Protein AF-A0A0F9RV72-F1 (afdb_monomer)

Solvent-accessible surface area (backbone atoms only — not comparable to full-atom values): 7638 Å² total; per-residue (Å²): 128,53,71,48,58,66,78,47,77,85,50,64,46,39,24,60,53,71,69,96,49,76,83,58,46,60,60,54,49,54,52,46,52,50,52,47,50,52,57,47,42,71,74,41,74,72,47,42,78,35,85,96,38,59,42,63,86,88,46,66,69,23,39,32,54,32,32,47,85,37,38,37,32,30,39,20,72,43,96,34,33,30,30,39,20,43,34,66,40,94,83,31,93,55,55,70,62,34,48,52,51,45,66,71,47,42,71,57,52,52,55,57,51,47,73,78,44,52,52,34,44,79,78,50,66,48,98,61,44,40,60,44,69,43,79,116

Mean predicted aligned error: 4.95 Å

Sequence (136 aa):
MGRSVETIGDNIVYFDFSYDDIDFATENWQDLQNNIICAITARYKSFVNTPNQWARWPYRENCILLENDHIQISISEYCGCGAVSVFVRGDTEYPELAEHWLNQVWTTLSKLIGKYVIVINRIGTFSNGCAIFNRK

Radius of gyration: 14.72 Å; Cα contacts (8 Å, |Δi|>4): 235; chains: 1; bounding box: 37×37×37 Å

Nearest PDB structures (foldseek):
  6sb2-assembly1_D  TM=3.022E-01  e=8.305E-02  Homo sapiens
  4arz-assembly1_B  TM=3.260E-01  e=1.612E-01  Saccharomyces cerevisiae
  2fu3-assembly1_A  TM=5.155E-01  e=2.291E+00  Rattus norvegicus
  7qla-assembly1_A  TM=2.587E-01  e=1.595E+00  Thermochaetoides thermophila
  6n90-assembly1_A  TM=3.404E-01  e=4.448E+00  Agrobacterium tumefaciens

pLDDT: mean 88.83, std 9.85, range [45.88, 96.88]

Secondary structure (DSSP, 8-state):
--------SSEEEEEE---S-SHHHHHHHHHHHHHHHHHHHHH-TT-EEEEEEEPPTT-TT-EEEEE-SSEEEEEEEETTEEEEEEEE-TT-S-HHHHHHHHHHHHHHHHHHHTTSSEEEEEEEE-TTSPEEEEE-

Foldseek 3Di:
DDADWFEDDDLKWKFFQDDPDPVCSVVLVVVLLVQLLCLCCVPPVQKDADPPDADDPPRRQWDFGIDHLFKTWTWHDDNRMIMIYIATDPPHPCNPVSVVVCVVCSVVSSVSSVVSGQTWDFPDADPVNDTDIHGD

Structure (mmCIF, N/CA/C/O backbone):
data_AF-A0A0F9RV72-F1
#
_entry.id   AF-A0A0F9RV72-F1
#
loop_
_atom_site.group_PDB
_atom_site.id
_atom_site.type_symbol
_atom_site.label_atom_id
_atom_site.label_alt_id
_atom_site.label_comp_id
_atom_site.label_asym_id
_atom_site.label_entity_id
_atom_site.label_seq_id
_atom_site.pdbx_PDB_ins_code
_atom_site.Cartn_x
_atom_site.Cartn_y
_atom_site.Cartn_z
_atom_site.occupancy
_atom_site.B_iso_or_equiv
_atom_site.auth_seq_id
_atom_site.auth_comp_id
_atom_site.auth_asym_id
_atom_site.auth_atom_id
_atom_site.pdbx_PDB_model_num
ATOM 1 N N . MET A 1 1 ? 18.989 -17.121 -1.371 1.00 45.88 1 MET A N 1
ATOM 2 C CA . MET A 1 1 ? 17.551 -17.270 -1.685 1.00 45.88 1 MET A CA 1
ATOM 3 C C . MET A 1 1 ? 17.105 -15.967 -2.315 1.00 45.88 1 MET A C 1
ATOM 5 O O . MET A 1 1 ? 17.393 -14.930 -1.732 1.00 45.88 1 MET A O 1
ATOM 9 N N . GLY A 1 2 ? 16.536 -16.001 -3.520 1.00 50.97 2 GLY A N 1
ATOM 10 C CA . GLY A 1 2 ? 16.036 -14.791 -4.174 1.00 50.97 2 GLY A CA 1
ATOM 11 C C . GLY A 1 2 ? 14.722 -14.394 -3.518 1.00 50.97 2 GLY A C 1
ATOM 12 O O . GLY A 1 2 ? 13.776 -15.171 -3.536 1.00 50.97 2 GLY A O 1
ATOM 13 N N . ARG A 1 3 ? 14.674 -13.233 -2.876 1.00 60.91 3 ARG A N 1
ATOM 14 C CA . ARG A 1 3 ? 13.448 -12.720 -2.259 1.00 60.91 3 ARG A CA 1
ATOM 15 C C . ARG A 1 3 ? 12.846 -11.654 -3.162 1.00 60.91 3 ARG A C 1
ATOM 17 O O . ARG A 1 3 ? 13.582 -10.902 -3.791 1.00 60.91 3 ARG A O 1
ATOM 24 N N . SER A 1 4 ? 11.524 -11.640 -3.269 1.00 77.69 4 SER A N 1
ATOM 25 C CA . SER A 1 4 ? 10.801 -10.530 -3.888 1.00 77.69 4 SER A CA 1
ATOM 26 C C . SER A 1 4 ? 10.663 -9.365 -2.899 1.00 77.69 4 SER A C 1
ATOM 28 O O . SER A 1 4 ? 11.040 -9.504 -1.735 1.00 77.69 4 SER A O 1
ATOM 30 N N . VAL A 1 5 ? 10.128 -8.234 -3.366 1.00 87.38 5 VAL A N 1
ATOM 31 C CA . VAL A 1 5 ? 9.829 -7.063 -2.534 1.00 87.38 5 VAL A CA 1
ATOM 32 C C . VAL A 1 5 ? 8.946 -7.458 -1.343 1.00 87.38 5 VAL A C 1
ATOM 34 O O . VAL A 1 5 ? 7.997 -8.235 -1.489 1.00 87.38 5 VAL A O 1
ATOM 37 N N . GLU A 1 6 ? 9.289 -6.969 -0.152 1.00 90.06 6 GLU A N 1
ATOM 38 C CA . GLU A 1 6 ? 8.611 -7.334 1.093 1.00 90.06 6 GLU A CA 1
ATOM 39 C C . GLU A 1 6 ? 7.256 -6.627 1.214 1.00 90.06 6 GLU A C 1
ATOM 41 O O . GLU A 1 6 ? 7.175 -5.409 1.076 1.00 90.06 6 GLU A O 1
ATOM 46 N N . THR A 1 7 ? 6.193 -7.365 1.529 1.00 91.81 7 THR A N 1
ATOM 47 C CA . THR A 1 7 ? 4.825 -6.828 1.614 1.00 91.81 7 THR A CA 1
ATOM 48 C C . THR A 1 7 ? 4.111 -7.269 2.882 1.00 91.81 7 THR A C 1
ATOM 50 O O . THR A 1 7 ? 4.417 -8.331 3.425 1.00 91.81 7 THR A O 1
ATOM 53 N N . ILE A 1 8 ? 3.123 -6.485 3.316 1.00 92.12 8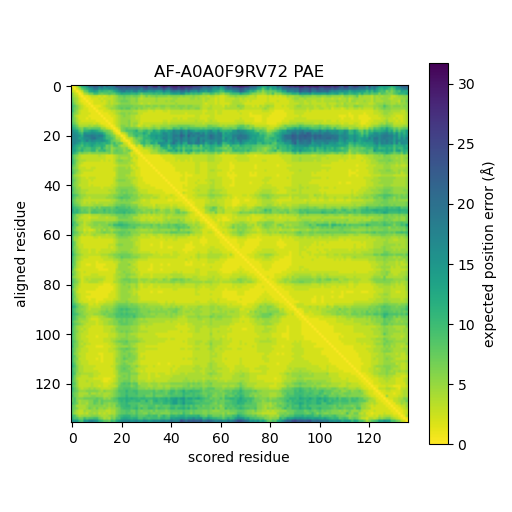 ILE A N 1
ATOM 54 C CA . ILE A 1 8 ? 2.334 -6.751 4.526 1.00 92.12 8 ILE A CA 1
ATOM 55 C C . ILE A 1 8 ? 0.842 -6.774 4.177 1.00 92.12 8 ILE A C 1
ATOM 57 O O . ILE A 1 8 ? 0.321 -5.824 3.601 1.00 92.12 8 ILE A O 1
ATOM 61 N N . GLY A 1 9 ? 0.146 -7.844 4.565 1.00 89.94 9 GLY A N 1
ATOM 62 C CA . GLY A 1 9 ? -1.282 -8.017 4.278 1.00 89.94 9 GLY A CA 1
ATOM 63 C C . GLY A 1 9 ? -1.584 -8.266 2.795 1.00 89.94 9 GLY A C 1
ATOM 64 O O . GLY A 1 9 ? -0.683 -8.545 2.006 1.00 89.94 9 GLY A O 1
ATOM 65 N N . ASP A 1 10 ? -2.863 -8.166 2.427 1.00 91.06 10 ASP A N 1
ATOM 66 C CA . ASP A 1 10 ? -3.354 -8.502 1.079 1.00 91.06 10 ASP A CA 1
ATOM 67 C C . ASP A 1 10 ? -3.578 -7.269 0.186 1.00 91.06 10 ASP A C 1
ATOM 69 O O . ASP A 1 10 ? -3.616 -7.360 -1.045 1.00 91.06 10 ASP A O 1
ATOM 73 N N . ASN A 1 11 ? -3.722 -6.086 0.788 1.00 95.75 11 ASN A N 1
ATOM 74 C CA . ASN A 1 11 ? -3.990 -4.839 0.080 1.00 95.75 11 ASN A CA 1
ATOM 75 C C . ASN A 1 11 ? -2.675 -4.176 -0.349 1.00 95.75 11 ASN A C 1
ATOM 77 O O . ASN A 1 11 ? -2.139 -3.294 0.326 1.00 95.75 11 ASN A O 1
ATOM 81 N N . ILE A 1 12 ? -2.164 -4.613 -1.500 1.00 95.75 12 ILE A N 1
ATOM 82 C CA . ILE A 1 12 ? -0.853 -4.208 -2.013 1.00 95.75 12 ILE A CA 1
ATOM 83 C C . ILE A 1 12 ? -0.974 -3.537 -3.38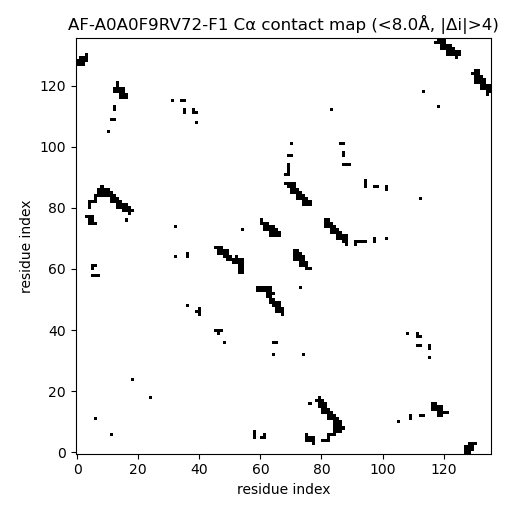4 1.00 95.75 12 ILE A C 1
ATOM 85 O O . ILE A 1 12 ? -1.677 -4.019 -4.275 1.00 95.75 12 ILE A O 1
ATOM 89 N N . VAL A 1 13 ? -0.237 -2.441 -3.575 1.00 96.06 13 VAL A N 1
ATOM 90 C CA . VAL A 1 13 ? 0.063 -1.872 -4.895 1.00 96.06 13 VAL A CA 1
ATOM 91 C C . VAL A 1 13 ? 1.526 -2.145 -5.212 1.00 96.06 13 VAL A C 1
ATOM 93 O O . VAL A 1 13 ? 2.413 -1.539 -4.616 1.00 96.06 13 VAL A O 1
ATOM 96 N N . TYR A 1 14 ? 1.774 -3.046 -6.160 1.00 94.69 14 TYR A N 1
ATOM 97 C CA . TYR A 1 14 ? 3.108 -3.245 -6.720 1.00 94.69 14 TYR A CA 1
ATOM 98 C C . TYR A 1 14 ? 3.376 -2.206 -7.800 1.00 94.69 14 TYR A C 1
ATOM 100 O O . TYR A 1 14 ? 2.484 -1.879 -8.591 1.00 94.69 14 TYR A O 1
ATOM 108 N N . PHE A 1 15 ? 4.608 -1.721 -7.865 1.00 93.56 15 PHE A N 1
ATOM 109 C CA . PHE A 1 15 ? 5.005 -0.766 -8.883 1.00 93.56 15 PHE A CA 1
ATOM 110 C C . PHE A 1 15 ? 6.428 -0.966 -9.374 1.00 93.56 15 PHE A C 1
ATOM 112 O O . PHE A 1 15 ? 7.284 -1.522 -8.688 1.00 93.56 15 PHE A O 1
ATOM 119 N N . ASP A 1 16 ? 6.647 -0.501 -10.594 1.00 90.25 16 ASP A N 1
ATOM 120 C CA . ASP A 1 16 ? 7.963 -0.426 -11.191 1.00 90.25 16 ASP A CA 1
ATOM 121 C C . ASP A 1 16 ? 8.679 0.840 -10.732 1.00 90.25 16 ASP A C 1
ATOM 123 O O . ASP A 1 16 ? 8.124 1.942 -10.771 1.00 90.25 16 ASP A O 1
ATOM 127 N N . PHE A 1 17 ? 9.909 0.645 -10.294 1.00 87.44 17 PHE A N 1
ATOM 128 C CA . PHE A 1 17 ? 10.809 1.668 -9.807 1.00 87.44 17 PHE A CA 1
ATOM 129 C C . PHE A 1 17 ? 12.233 1.451 -10.330 1.00 87.44 17 PHE A C 1
ATOM 131 O O . PHE A 1 17 ? 13.213 1.812 -9.681 1.00 87.44 17 PHE A O 1
ATOM 138 N N . SER A 1 18 ? 12.361 0.808 -11.495 1.00 81.00 18 SER A N 1
ATOM 139 C CA . SER A 1 18 ? 13.644 0.637 -12.163 1.00 81.00 18 SER A CA 1
ATOM 140 C C . SER A 1 18 ? 14.212 1.998 -12.562 1.00 81.00 18 SER A C 1
ATOM 142 O O . SER A 1 18 ? 13.564 2.746 -13.298 1.00 81.00 18 SER A O 1
ATOM 144 N N . TYR A 1 19 ? 15.423 2.294 -12.104 1.00 68.62 19 TYR A N 1
ATOM 145 C CA . TYR A 1 19 ? 16.131 3.525 -12.425 1.00 68.62 19 TYR A CA 1
ATOM 146 C C . TYR A 1 19 ? 17.191 3.298 -13.493 1.00 68.62 19 TYR A C 1
ATOM 148 O O . TYR A 1 19 ? 17.988 2.367 -13.379 1.00 68.62 19 TYR A O 1
ATOM 156 N N . ASP A 1 20 ? 17.236 4.193 -14.479 1.00 63.19 20 ASP A N 1
ATOM 157 C CA . ASP A 1 20 ? 18.331 4.247 -15.453 1.00 63.19 20 ASP A CA 1
ATOM 158 C C . ASP A 1 20 ? 19.560 5.000 -14.899 1.00 63.19 20 ASP A C 1
ATOM 160 O O . ASP A 1 20 ? 20.676 4.778 -15.365 1.00 63.19 20 ASP A O 1
ATOM 164 N N . ASP A 1 21 ? 19.372 5.852 -13.881 1.00 65.38 21 ASP A N 1
ATOM 165 C CA . ASP A 1 21 ? 20.422 6.660 -13.250 1.00 65.38 21 ASP A CA 1
ATOM 166 C C . ASP A 1 21 ? 20.324 6.600 -11.713 1.00 65.38 21 ASP A C 1
ATOM 168 O O . ASP A 1 21 ? 19.281 6.894 -11.121 1.00 65.38 21 ASP A O 1
ATOM 172 N N . ILE A 1 22 ? 21.420 6.184 -11.073 1.00 62.16 22 ILE A N 1
ATOM 173 C CA . ILE A 1 22 ? 21.512 5.917 -9.631 1.00 62.16 22 ILE A CA 1
ATOM 174 C C . ILE A 1 22 ? 21.506 7.219 -8.819 1.00 62.16 22 ILE A C 1
ATOM 176 O O . ILE A 1 22 ? 20.966 7.238 -7.712 1.00 62.16 22 ILE A O 1
ATOM 180 N N . ASP A 1 23 ? 22.045 8.314 -9.360 1.00 60.16 23 ASP A N 1
ATOM 181 C CA . ASP A 1 23 ? 22.155 9.572 -8.612 1.00 60.16 23 ASP A CA 1
ATOM 182 C C . ASP A 1 23 ? 20.780 10.243 -8.440 1.00 60.16 23 ASP A C 1
ATOM 184 O O . ASP A 1 23 ? 20.485 10.814 -7.390 1.00 60.16 23 ASP A O 1
ATOM 188 N N . PHE A 1 24 ? 19.872 10.061 -9.404 1.00 62.94 24 PHE A N 1
ATOM 189 C CA . PHE A 1 24 ? 18.481 10.525 -9.310 1.00 62.94 24 PHE A CA 1
ATOM 190 C C . PHE A 1 24 ? 17.573 9.583 -8.503 1.00 62.94 24 PHE A C 1
ATOM 192 O O . PHE A 1 24 ? 16.465 9.965 -8.119 1.00 62.94 24 PHE A O 1
ATOM 199 N N . ALA A 1 25 ? 18.014 8.355 -8.214 1.00 68.94 25 ALA A N 1
ATOM 200 C CA . ALA A 1 25 ? 17.193 7.344 -7.550 1.00 68.94 25 ALA A CA 1
ATOM 201 C C . ALA A 1 25 ? 16.819 7.713 -6.104 1.00 68.94 25 ALA A C 1
ATOM 203 O O . ALA A 1 25 ? 15.755 7.339 -5.609 1.00 68.94 25 ALA A O 1
ATOM 204 N N . THR A 1 26 ? 17.674 8.448 -5.397 1.00 68.31 26 THR A N 1
ATOM 205 C CA . THR A 1 26 ? 17.389 8.799 -3.997 1.00 68.31 26 THR A CA 1
ATOM 206 C C . THR A 1 26 ? 16.374 9.940 -3.903 1.00 68.31 26 THR A C 1
ATOM 208 O O . THR A 1 26 ? 15.423 9.855 -3.125 1.00 68.31 26 THR A O 1
ATOM 211 N N . GLU A 1 27 ? 16.529 10.981 -4.725 1.00 70.44 27 GLU A N 1
ATOM 212 C CA . GLU A 1 27 ? 15.604 12.123 -4.762 1.00 70.44 27 GLU A CA 1
ATOM 213 C C . GLU A 1 27 ? 14.215 11.692 -5.246 1.00 70.44 27 GLU A C 1
ATOM 215 O O . GLU A 1 27 ? 13.215 11.957 -4.578 1.00 70.44 27 GLU A O 1
ATOM 220 N N . ASN A 1 28 ? 14.158 10.902 -6.323 1.00 83.06 28 ASN A N 1
ATOM 221 C CA . ASN A 1 28 ? 12.905 10.360 -6.849 1.00 83.06 28 ASN A CA 1
ATOM 222 C C . ASN A 1 28 ? 12.160 9.488 -5.823 1.00 83.06 28 ASN A C 1
ATOM 224 O O . ASN A 1 28 ? 10.928 9.489 -5.786 1.00 83.06 28 ASN A O 1
ATOM 228 N N . TRP A 1 29 ? 12.884 8.759 -4.967 1.00 88.88 29 TRP A N 1
ATOM 229 C CA . TRP A 1 29 ? 12.279 7.961 -3.899 1.00 88.88 29 TRP A CA 1
ATOM 230 C C . TRP A 1 29 ? 11.639 8.823 -2.821 1.00 88.88 29 TRP A C 1
ATOM 232 O O . TRP A 1 29 ? 10.484 8.594 -2.456 1.00 88.88 29 TRP A O 1
ATOM 242 N N . GLN A 1 30 ? 12.354 9.836 -2.336 1.00 90.12 30 GLN A N 1
ATOM 243 C CA . GLN A 1 30 ? 11.819 10.729 -1.314 1.00 90.12 30 GLN A CA 1
ATOM 244 C C . GLN A 1 30 ? 10.618 11.524 -1.840 1.00 90.12 30 GLN A C 1
ATOM 246 O O . GLN A 1 30 ? 9.611 11.665 -1.138 1.00 90.12 30 GLN A O 1
ATOM 251 N N . ASP A 1 31 ? 10.687 11.989 -3.086 1.00 90.88 31 ASP A N 1
ATOM 252 C CA . ASP A 1 31 ? 9.589 12.692 -3.743 1.00 90.88 31 ASP A CA 1
ATOM 253 C C . ASP A 1 31 ? 8.375 11.788 -3.943 1.00 90.88 31 ASP A C 1
ATOM 255 O O . ASP A 1 31 ? 7.245 12.208 -3.681 1.00 90.88 31 ASP A O 1
ATOM 259 N N . LEU A 1 32 ? 8.578 10.525 -4.328 1.00 91.94 32 LEU A N 1
ATOM 260 C CA . LEU A 1 32 ? 7.495 9.551 -4.417 1.00 91.94 32 LEU A CA 1
ATOM 261 C C . LEU A 1 32 ? 6.788 9.372 -3.065 1.00 91.94 32 LEU A C 1
ATOM 263 O O . LEU A 1 32 ? 5.558 9.454 -2.998 1.00 91.94 32 LEU A O 1
ATOM 267 N N . GLN A 1 33 ? 7.548 9.168 -1.987 1.00 94.12 33 GLN A N 1
ATOM 268 C CA . GLN A 1 33 ? 6.990 9.035 -0.639 1.00 94.12 33 GLN A CA 1
ATOM 269 C C . GLN A 1 33 ? 6.180 10.273 -0.243 1.00 94.12 33 GLN A C 1
ATOM 271 O O . GLN A 1 33 ? 5.033 10.151 0.193 1.00 94.12 33 GLN A O 1
ATOM 276 N N . ASN A 1 34 ? 6.742 11.465 -0.456 1.00 94.56 34 ASN A N 1
ATOM 277 C CA . ASN A 1 34 ? 6.090 12.736 -0.149 1.00 94.56 34 ASN A CA 1
ATOM 278 C C . ASN A 1 34 ? 4.796 12.919 -0.951 1.00 94.56 34 ASN A C 1
ATOM 280 O O . ASN A 1 34 ? 3.775 13.331 -0.398 1.00 94.56 34 ASN A O 1
ATOM 284 N N . ASN A 1 35 ? 4.805 12.567 -2.237 1.00 94.31 35 ASN A N 1
ATOM 285 C CA . ASN A 1 35 ? 3.633 12.648 -3.104 1.00 94.31 35 ASN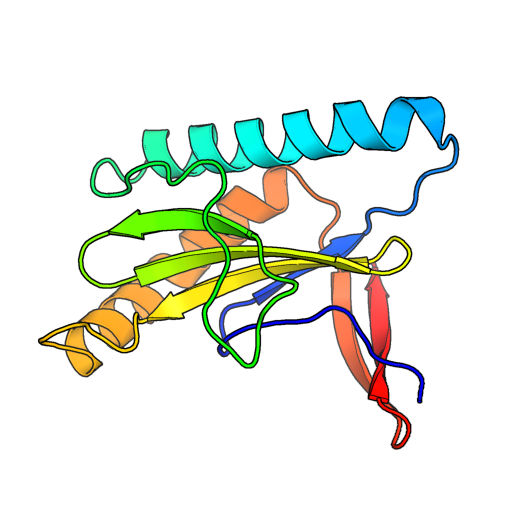 A CA 1
ATOM 286 C C . ASN A 1 35 ? 2.510 11.713 -2.637 1.00 94.31 35 ASN A C 1
ATOM 288 O O . ASN A 1 35 ? 1.355 12.139 -2.548 1.00 94.31 35 ASN A O 1
ATOM 292 N N . ILE A 1 36 ? 2.840 10.469 -2.273 1.00 94.56 36 ILE A N 1
ATOM 293 C CA . ILE A 1 36 ? 1.877 9.505 -1.720 1.00 94.56 36 ILE A CA 1
ATOM 294 C C . ILE A 1 36 ? 1.306 10.020 -0.390 1.00 94.56 36 ILE A C 1
ATOM 296 O O . ILE A 1 36 ? 0.083 10.039 -0.214 1.00 94.56 36 ILE A O 1
ATOM 300 N N . ILE A 1 37 ? 2.166 10.488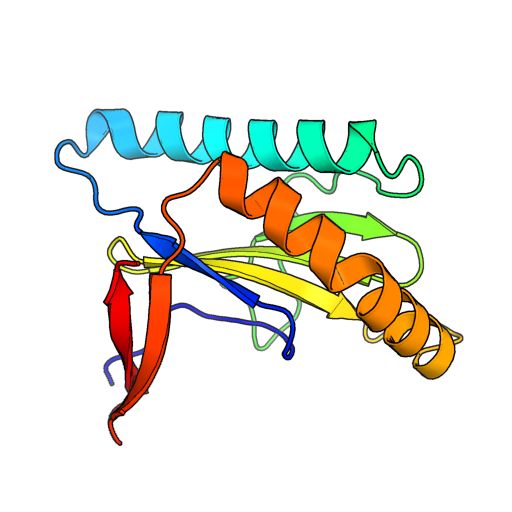 0.522 1.00 95.69 37 ILE A N 1
ATOM 301 C CA . ILE A 1 37 ? 1.771 11.054 1.821 1.00 95.69 37 ILE A CA 1
ATOM 302 C C . ILE A 1 37 ? 0.795 12.218 1.622 1.00 95.69 37 ILE A C 1
ATOM 304 O O . ILE A 1 37 ? -0.301 12.220 2.191 1.00 95.69 37 ILE A O 1
ATOM 308 N N . CYS A 1 38 ? 1.152 13.187 0.778 1.00 95.19 38 CYS A N 1
ATOM 309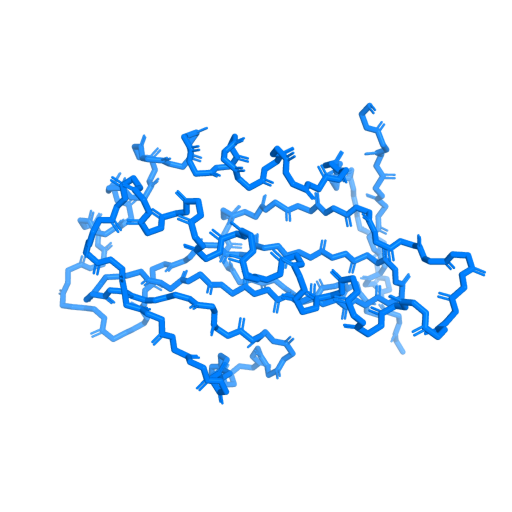 C CA . CYS A 1 38 ? 0.325 14.352 0.480 1.00 95.19 38 CYS A CA 1
ATOM 310 C C . CYS A 1 38 ? -1.026 13.957 -0.130 1.00 95.19 38 CYS A C 1
ATOM 312 O O . CYS A 1 38 ? -2.067 14.461 0.293 1.00 95.19 38 CYS A O 1
ATOM 314 N N . ALA A 1 39 ? -1.044 13.029 -1.088 1.00 95.12 39 ALA A N 1
ATOM 315 C CA . ALA A 1 39 ? -2.272 12.601 -1.753 1.00 95.12 39 ALA A CA 1
ATOM 316 C C . ALA A 1 39 ? -3.254 11.912 -0.796 1.00 95.12 39 ALA A C 1
ATOM 318 O O . ALA A 1 39 ? -4.458 12.189 -0.818 1.00 95.12 39 ALA A O 1
ATOM 319 N N . ILE A 1 40 ? -2.744 11.026 0.063 1.00 95.31 40 ILE A N 1
ATOM 320 C CA . ILE A 1 40 ? -3.572 10.284 1.015 1.00 95.31 40 ILE A CA 1
ATOM 321 C C . ILE A 1 40 ? -4.072 11.220 2.118 1.00 95.31 40 ILE A C 1
ATOM 323 O O . ILE A 1 40 ? -5.275 11.256 2.371 1.00 95.31 40 ILE A O 1
ATOM 327 N N . THR A 1 41 ? -3.205 12.042 2.713 1.00 95.69 41 THR A N 1
ATOM 328 C CA . THR A 1 41 ? -3.585 12.993 3.781 1.00 95.69 41 THR A CA 1
ATOM 329 C C . THR A 1 41 ? -4.466 14.146 3.284 1.00 95.69 41 THR A C 1
ATOM 331 O O . THR A 1 41 ? -5.231 14.739 4.053 1.00 95.69 41 THR A O 1
ATOM 334 N N . ALA A 1 42 ? -4.436 14.474 1.988 1.00 95.19 42 ALA A N 1
ATOM 335 C CA . ALA A 1 42 ? -5.398 15.393 1.386 1.00 95.19 42 ALA A CA 1
ATOM 336 C C . ALA A 1 42 ? -6.828 14.831 1.439 1.00 95.19 42 ALA A C 1
ATOM 338 O O . ALA A 1 42 ? -7.769 15.580 1.711 1.00 95.19 42 ALA A O 1
ATOM 339 N N . ARG A 1 43 ? -6.990 13.517 1.227 1.00 95.00 43 ARG A N 1
ATOM 340 C CA . ARG A 1 43 ? -8.295 12.842 1.183 1.00 95.00 43 ARG A CA 1
ATOM 341 C C . ARG A 1 43 ? -8.760 12.317 2.541 1.00 95.00 43 ARG A C 1
ATOM 343 O O . ARG A 1 43 ? -9.953 12.397 2.834 1.00 95.00 43 ARG A O 1
ATOM 350 N N . TYR A 1 44 ? -7.838 11.787 3.336 1.00 94.50 44 TYR A N 1
ATOM 351 C CA . TYR A 1 44 ? -8.078 11.113 4.607 1.00 94.50 44 TYR A CA 1
ATOM 352 C C . TYR A 1 44 ? -7.286 11.810 5.715 1.00 94.50 44 TYR A C 1
ATOM 354 O O . TYR A 1 44 ? -6.125 11.502 5.972 1.00 94.50 44 TYR A O 1
ATOM 362 N N . LYS A 1 45 ? -7.936 12.767 6.385 1.00 93.31 45 LYS A N 1
ATOM 363 C CA . LYS A 1 45 ? -7.320 13.602 7.430 1.00 93.31 45 LYS A CA 1
ATOM 364 C C . LYS A 1 45 ? -6.984 12.855 8.721 1.00 93.31 45 LYS A C 1
ATOM 366 O O . LYS A 1 45 ? -6.245 13.386 9.536 1.00 93.31 45 LYS A O 1
ATOM 371 N N . SER A 1 46 ? -7.522 11.650 8.899 1.00 93.69 46 SER A N 1
ATOM 372 C CA . SER A 1 46 ? -7.239 10.786 10.048 1.00 93.69 46 SER A CA 1
ATOM 373 C C . SER A 1 46 ? -5.827 10.205 10.038 1.00 93.69 46 SER A C 1
ATOM 375 O O . SER A 1 46 ? -5.385 9.712 11.066 1.00 93.69 46 SER A O 1
ATOM 377 N N . PHE A 1 47 ? -5.150 10.185 8.884 1.00 95.69 47 PHE A N 1
ATOM 378 C CA . PHE A 1 47 ? -3.792 9.661 8.806 1.00 95.69 47 PHE A CA 1
ATOM 379 C C . PHE A 1 47 ? -2.775 10.692 9.280 1.00 95.69 47 PHE A C 1
ATOM 381 O O . PHE A 1 47 ? -2.812 11.856 8.875 1.00 95.69 47 PHE A O 1
ATOM 388 N N . VAL A 1 48 ? -1.833 10.219 10.083 1.00 95.19 48 VAL A N 1
ATOM 389 C CA . VAL A 1 48 ? -0.688 10.965 10.588 1.00 95.19 48 VAL A CA 1
ATOM 390 C C . VAL A 1 48 ? 0.572 10.432 9.912 1.00 95.19 48 VAL A C 1
ATOM 392 O O . VAL A 1 48 ? 0.709 9.230 9.695 1.00 95.19 48 VAL A O 1
ATOM 395 N N . ASN A 1 49 ? 1.477 11.340 9.551 1.00 93.94 49 ASN A N 1
ATOM 396 C CA . ASN A 1 49 ? 2.786 10.995 9.004 1.00 93.94 49 ASN A CA 1
ATOM 397 C C . ASN A 1 49 ? 3.705 10.462 10.107 1.00 93.94 49 ASN A C 1
ATOM 399 O O . ASN A 1 49 ? 3.819 11.077 11.168 1.00 93.94 49 ASN A O 1
ATOM 403 N N . THR A 1 50 ? 4.381 9.353 9.826 1.00 91.44 50 THR A N 1
ATOM 404 C CA . THR A 1 50 ? 5.286 8.657 10.746 1.00 91.44 50 THR A CA 1
ATOM 405 C C . THR A 1 50 ? 6.707 8.621 10.187 1.00 91.44 50 THR A C 1
ATOM 407 O O . THR A 1 50 ? 7.199 7.559 9.797 1.00 91.44 50 THR A O 1
ATOM 410 N N . PRO A 1 51 ? 7.400 9.770 10.114 1.00 84.75 51 PRO A N 1
ATOM 411 C CA . PRO A 1 51 ? 8.739 9.810 9.546 1.00 84.75 51 PRO A CA 1
ATOM 412 C C . PRO A 1 51 ? 9.690 8.903 10.338 1.00 84.75 51 PRO A C 1
ATOM 414 O O . PRO A 1 51 ? 9.690 8.908 11.569 1.00 84.75 51 PRO A O 1
ATOM 417 N N . ASN A 1 52 ? 10.537 8.159 9.624 1.00 83.12 52 ASN A N 1
ATOM 418 C CA . ASN A 1 52 ? 11.534 7.234 10.182 1.00 83.12 52 ASN A CA 1
ATOM 419 C C . ASN A 1 52 ? 10.964 6.049 10.986 1.00 83.12 52 ASN A C 1
ATOM 421 O O . ASN A 1 52 ? 11.704 5.405 11.734 1.00 83.12 52 ASN A O 1
ATOM 425 N N . GLN A 1 53 ? 9.678 5.732 10.834 1.00 91.19 53 GLN A N 1
ATOM 426 C CA . GLN A 1 53 ? 9.084 4.539 11.427 1.00 91.19 53 GLN A CA 1
ATOM 427 C C . GLN A 1 53 ? 9.179 3.355 10.462 1.00 91.19 53 GLN A C 1
ATOM 429 O O . GLN A 1 53 ? 8.910 3.479 9.273 1.00 91.19 53 GLN A O 1
ATOM 434 N N . TRP A 1 54 ? 9.531 2.186 10.990 1.00 91.88 54 TRP A N 1
ATOM 435 C CA . TRP A 1 54 ? 9.608 0.936 10.235 1.00 91.88 54 TRP A CA 1
ATOM 436 C C . TRP A 1 54 ? 8.605 -0.069 10.786 1.00 91.88 54 TRP A C 1
ATOM 438 O O . TRP A 1 54 ? 8.276 -0.040 11.978 1.00 91.88 54 TRP A O 1
ATOM 448 N N . ALA A 1 55 ? 8.106 -0.957 9.928 1.00 89.75 55 ALA A N 1
ATOM 449 C CA . ALA A 1 55 ? 7.198 -2.001 10.368 1.00 89.75 55 ALA A CA 1
ATOM 450 C C . ALA A 1 55 ? 7.905 -2.959 11.340 1.00 89.75 55 ALA A C 1
ATOM 452 O O . ALA A 1 55 ? 9.126 -3.153 11.327 1.00 89.75 55 ALA A O 1
ATOM 453 N N . ARG A 1 56 ? 7.115 -3.549 12.242 1.00 87.06 56 ARG A N 1
ATOM 454 C CA . ARG A 1 56 ? 7.637 -4.482 13.244 1.00 87.06 56 ARG A CA 1
ATOM 455 C C . ARG A 1 56 ? 8.135 -5.761 12.570 1.00 87.06 56 ARG A C 1
ATOM 457 O O . ARG A 1 56 ? 7.687 -6.133 11.487 1.00 87.06 56 ARG A O 1
ATOM 464 N N . TRP A 1 57 ? 9.039 -6.463 13.255 1.00 81.31 57 TRP A N 1
ATOM 465 C CA . TRP A 1 57 ? 9.482 -7.798 12.850 1.00 81.31 57 TRP A CA 1
ATOM 466 C C . TRP A 1 57 ? 8.267 -8.703 12.540 1.00 81.31 57 TRP A C 1
ATOM 468 O O . TRP A 1 57 ? 7.318 -8.691 13.327 1.00 81.31 57 TRP A O 1
ATOM 478 N N . PRO A 1 58 ? 8.278 -9.491 11.446 1.00 86.00 58 PRO A N 1
ATOM 479 C CA . PRO A 1 58 ? 9.408 -9.765 10.549 1.00 86.00 58 PRO A CA 1
ATOM 480 C C . PRO A 1 58 ? 9.658 -8.723 9.444 1.00 86.00 58 PRO A C 1
ATOM 482 O O . PRO A 1 58 ? 10.715 -8.788 8.824 1.00 86.00 58 PRO A O 1
ATOM 485 N N . TYR A 1 59 ? 8.771 -7.744 9.254 1.00 88.88 59 TYR A N 1
ATOM 486 C CA . TYR A 1 59 ? 8.702 -6.884 8.064 1.00 88.88 59 TYR A CA 1
ATOM 487 C C . TYR A 1 59 ? 9.612 -5.644 8.106 1.00 88.88 59 TYR A C 1
ATOM 489 O O . TYR A 1 59 ? 9.174 -4.507 7.943 1.00 88.88 59 TYR A O 1
ATOM 497 N N . ARG A 1 60 ? 10.899 -5.829 8.393 1.00 85.50 60 ARG A N 1
ATOM 498 C CA . ARG A 1 60 ? 11.816 -4.710 8.686 1.00 85.50 60 ARG A CA 1
ATOM 499 C C . ARG A 1 60 ? 12.229 -3.879 7.468 1.00 85.50 60 ARG A C 1
ATOM 501 O O . ARG A 1 60 ? 12.919 -2.884 7.652 1.00 85.50 60 ARG A O 1
ATOM 508 N N . GLU A 1 61 ? 11.833 -4.263 6.259 1.00 87.12 61 GLU A N 1
ATOM 509 C CA . GLU A 1 61 ? 12.154 -3.546 5.014 1.00 87.12 61 GLU A CA 1
ATOM 510 C C . GLU A 1 61 ? 11.038 -2.579 4.603 1.00 87.12 61 GLU A C 1
ATOM 512 O O . GLU A 1 61 ? 11.156 -1.851 3.620 1.00 87.12 61 GLU A O 1
ATOM 517 N N . ASN A 1 62 ? 9.958 -2.550 5.381 1.00 92.50 62 ASN A N 1
ATOM 518 C CA . ASN A 1 62 ? 8.814 -1.685 5.172 1.00 92.50 62 ASN A CA 1
ATOM 519 C C . ASN A 1 62 ? 8.944 -0.400 5.999 1.00 92.50 62 ASN A C 1
ATOM 521 O O . ASN A 1 62 ? 8.834 -0.426 7.227 1.00 92.50 62 ASN A O 1
ATOM 525 N N . CYS A 1 63 ? 9.121 0.733 5.323 1.00 94.88 63 CYS A N 1
ATOM 526 C CA . CYS A 1 63 ? 9.031 2.060 5.928 1.00 94.88 63 CYS A CA 1
ATOM 527 C C . CYS A 1 63 ? 7.551 2.447 6.064 1.00 94.88 63 CYS A C 1
ATOM 529 O O . CYS A 1 63 ? 6.820 2.404 5.076 1.00 94.88 63 CYS A O 1
ATOM 531 N N . ILE A 1 64 ? 7.085 2.801 7.264 1.00 96.12 64 ILE A N 1
ATOM 532 C CA . ILE A 1 64 ? 5.707 3.257 7.491 1.00 96.12 64 ILE A CA 1
ATOM 533 C C . ILE A 1 64 ? 5.606 4.726 7.081 1.00 96.12 64 ILE A C 1
ATOM 535 O O . ILE A 1 64 ? 6.233 5.593 7.683 1.00 96.12 64 ILE A O 1
ATOM 539 N N . LEU A 1 65 ? 4.791 5.005 6.067 1.00 95.69 65 LEU A N 1
ATOM 540 C CA . LEU A 1 65 ? 4.528 6.360 5.586 1.00 95.69 65 LEU A CA 1
ATOM 541 C C . LEU A 1 65 ? 3.456 7.061 6.419 1.00 95.69 65 LEU A C 1
ATOM 543 O O . LEU A 1 65 ? 3.568 8.245 6.730 1.00 95.69 65 LEU A O 1
ATOM 547 N N . LEU A 1 66 ? 2.376 6.340 6.716 1.00 96.69 66 LEU A N 1
ATOM 548 C CA . LEU A 1 66 ? 1.187 6.886 7.355 1.00 96.69 66 LEU A CA 1
ATOM 549 C C . LEU A 1 66 ? 0.571 5.864 8.299 1.00 96.69 66 LEU A C 1
ATOM 551 O O . LEU A 1 66 ? 0.544 4.668 8.000 1.00 96.69 66 LEU A O 1
ATOM 555 N N . GLU A 1 67 ? -0.031 6.350 9.376 1.00 95.69 67 GLU A N 1
ATOM 556 C CA . GLU A 1 67 ? -0.852 5.527 10.256 1.00 95.69 67 GLU A CA 1
ATOM 557 C C . GLU A 1 67 ? -2.059 6.283 10.814 1.00 95.69 67 GLU A C 1
ATOM 559 O O . GLU A 1 67 ? -2.091 7.512 10.853 1.00 95.69 67 GLU A O 1
ATOM 564 N N . ASN A 1 68 ? -3.070 5.533 11.234 1.00 94.44 68 ASN A N 1
ATOM 565 C CA . ASN A 1 68 ? -4.120 5.991 12.139 1.00 94.44 68 ASN A CA 1
ATOM 566 C C . ASN A 1 68 ? -4.331 4.925 13.236 1.00 94.44 68 ASN A C 1
ATOM 568 O O . ASN A 1 68 ? -3.534 3.990 13.347 1.00 94.44 68 ASN A O 1
ATOM 572 N N . ASP A 1 69 ? -5.404 5.034 14.022 1.00 92.94 69 ASP A N 1
ATOM 573 C CA . ASP A 1 69 ? -5.711 4.102 15.126 1.00 92.94 69 ASP A CA 1
ATOM 574 C C . ASP A 1 69 ? -5.989 2.651 14.676 1.00 92.94 69 ASP A C 1
ATOM 576 O O . ASP A 1 69 ? -6.024 1.719 15.484 1.00 92.94 69 ASP A O 1
ATOM 580 N N . HIS A 1 70 ? -6.188 2.433 13.376 1.00 93.56 70 HIS A N 1
ATOM 581 C CA . HIS A 1 70 ? -6.639 1.157 12.826 1.00 93.56 70 HIS A CA 1
ATOM 582 C C . HIS A 1 70 ? -5.705 0.579 11.764 1.00 93.56 70 HIS A C 1
ATOM 584 O O . HIS A 1 70 ? -5.603 -0.638 11.644 1.00 93.56 70 HIS A O 1
ATOM 590 N N . ILE A 1 71 ? -5.040 1.416 10.970 1.00 95.38 71 ILE A N 1
ATOM 591 C CA . ILE A 1 71 ? -4.376 1.038 9.718 1.00 95.38 71 ILE A CA 1
ATOM 592 C C . ILE A 1 71 ? -3.018 1.717 9.604 1.00 95.38 71 ILE A C 1
ATOM 594 O O . ILE A 1 71 ? -2.836 2.868 10.000 1.00 95.38 71 ILE A O 1
ATOM 598 N N . GLN A 1 72 ? -2.081 0.990 9.007 1.00 96.31 72 GLN A N 1
ATOM 599 C CA . GLN A 1 72 ? -0.769 1.467 8.600 1.00 96.31 72 GLN A CA 1
ATOM 600 C C . GLN A 1 72 ? -0.603 1.344 7.086 1.00 96.31 72 GLN A C 1
ATOM 602 O O . GLN A 1 72 ? -1.161 0.454 6.441 1.00 96.31 72 GLN A O 1
ATOM 607 N N . ILE A 1 73 ? 0.167 2.271 6.526 1.00 96.69 73 ILE A N 1
ATOM 608 C CA . ILE A 1 73 ? 0.563 2.288 5.123 1.00 96.69 73 ILE A CA 1
ATOM 609 C C . ILE A 1 73 ? 2.080 2.258 5.088 1.00 96.69 73 ILE A C 1
ATOM 611 O O . ILE A 1 73 ? 2.722 3.178 5.596 1.00 96.69 73 ILE A O 1
ATOM 615 N N . SER A 1 74 ? 2.646 1.220 4.487 1.00 96.44 74 SER A N 1
ATOM 616 C CA . SER A 1 74 ? 4.086 1.079 4.318 1.00 96.44 74 SER A CA 1
ATOM 617 C C . SER A 1 74 ? 4.503 1.113 2.861 1.00 96.44 74 SER A C 1
ATOM 619 O O . SER A 1 74 ? 3.706 0.842 1.963 1.00 96.44 74 SER A O 1
ATOM 621 N N . ILE A 1 75 ? 5.775 1.421 2.640 1.00 95.31 75 ILE A N 1
ATOM 622 C CA . ILE A 1 75 ? 6.437 1.313 1.351 1.00 95.31 75 ILE A CA 1
ATOM 623 C C . ILE A 1 75 ? 7.744 0.536 1.503 1.00 95.31 75 ILE A C 1
ATOM 625 O O . ILE A 1 75 ? 8.468 0.695 2.489 1.00 95.31 75 ILE A O 1
ATOM 629 N N . SER A 1 76 ? 8.042 -0.302 0.522 1.00 94.00 76 SER A N 1
ATOM 630 C CA . SER A 1 76 ? 9.282 -1.063 0.414 1.00 94.00 76 SER A CA 1
ATOM 631 C C . SER A 1 76 ? 9.756 -1.070 -1.038 1.00 94.00 76 SER A C 1
ATOM 633 O O . SER A 1 76 ? 8.969 -0.881 -1.971 1.00 94.00 76 SER A O 1
ATOM 635 N N . GLU A 1 77 ? 11.055 -1.263 -1.230 1.00 91.62 77 GLU A N 1
ATOM 636 C CA . GLU A 1 77 ? 11.687 -1.367 -2.542 1.00 91.62 77 GLU A CA 1
ATOM 637 C C . GLU A 1 77 ? 12.725 -2.483 -2.511 1.00 91.62 77 GLU A C 1
ATOM 639 O O . GLU A 1 77 ? 13.400 -2.705 -1.504 1.00 91.62 77 GLU A O 1
ATOM 644 N N . TYR A 1 78 ? 12.801 -3.225 -3.611 1.00 88.00 78 TYR A N 1
ATOM 645 C CA . TYR A 1 78 ? 13.831 -4.221 -3.819 1.00 88.00 78 TYR A CA 1
ATOM 646 C C . TYR A 1 78 ? 14.148 -4.388 -5.308 1.00 88.00 78 TYR A C 1
ATOM 648 O O . TYR A 1 78 ? 13.321 -4.881 -6.081 1.00 88.00 78 TYR A O 1
ATOM 656 N N . CYS A 1 79 ? 15.377 -4.040 -5.694 1.00 84.94 79 CYS A N 1
ATOM 657 C CA . CYS A 1 79 ? 15.921 -4.210 -7.045 1.00 84.94 79 CYS A CA 1
ATOM 658 C C . CYS A 1 79 ? 15.048 -3.598 -8.162 1.00 84.94 79 CYS A C 1
ATOM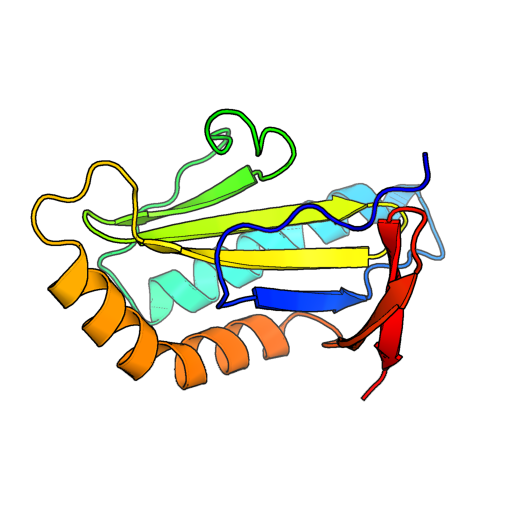 660 O O . CYS A 1 79 ? 14.820 -4.232 -9.192 1.00 84.94 79 CYS A O 1
ATOM 662 N N . GLY A 1 80 ? 14.553 -2.379 -7.960 1.00 85.38 80 GLY A N 1
ATOM 663 C CA . GLY A 1 80 ? 13.691 -1.654 -8.894 1.00 85.38 80 GLY A CA 1
ATOM 664 C C . GLY A 1 80 ? 12.222 -2.078 -8.843 1.00 85.38 80 GLY A C 1
ATOM 665 O O . GLY A 1 80 ? 11.420 -1.584 -9.626 1.00 85.38 80 GLY A O 1
ATOM 666 N N . CYS A 1 81 ? 11.837 -2.981 -7.940 1.00 89.19 81 CYS A N 1
ATOM 667 C CA . CYS A 1 81 ? 10.441 -3.325 -7.691 1.00 89.19 81 CYS A CA 1
ATOM 668 C C . CYS A 1 81 ? 10.000 -2.717 -6.363 1.00 89.19 81 CYS A C 1
ATOM 670 O O . CYS A 1 81 ? 10.548 -3.048 -5.314 1.00 89.19 81 CYS A O 1
ATOM 672 N N . GLY A 1 82 ? 8.974 -1.876 -6.399 1.00 92.94 82 GLY A N 1
ATOM 673 C CA . GLY A 1 82 ? 8.388 -1.277 -5.212 1.00 92.94 82 GLY A CA 1
ATOM 674 C C . GLY A 1 82 ? 7.058 -1.912 -4.820 1.00 92.94 82 GLY A C 1
ATOM 675 O O . GLY A 1 82 ? 6.339 -2.478 -5.652 1.00 92.94 82 GLY A O 1
ATOM 676 N N . ALA A 1 83 ? 6.709 -1.802 -3.542 1.00 95.25 83 ALA A N 1
ATOM 677 C CA . ALA A 1 83 ? 5.389 -2.155 -3.047 1.00 95.25 83 ALA A CA 1
ATOM 678 C C . ALA A 1 83 ? 4.906 -1.150 -2.002 1.00 95.25 83 ALA A C 1
ATOM 680 O O . ALA A 1 83 ? 5.626 -0.817 -1.065 1.00 95.25 83 ALA A O 1
ATOM 681 N N . VAL A 1 84 ? 3.662 -0.692 -2.151 1.00 96.69 84 VAL A N 1
ATOM 682 C CA . VAL A 1 84 ? 2.925 -0.007 -1.085 1.00 96.69 84 VAL A CA 1
ATOM 683 C C . VAL A 1 84 ? 1.950 -1.003 -0.477 1.00 96.69 84 VAL A C 1
ATOM 685 O O . VAL A 1 84 ? 1.087 -1.523 -1.186 1.00 96.69 84 VAL A O 1
ATOM 688 N N . SER A 1 85 ? 2.075 -1.254 0.823 1.00 96.88 85 SER A N 1
ATOM 689 C CA . SER A 1 85 ? 1.176 -2.136 1.570 1.00 96.88 85 SER A CA 1
ATOM 690 C C . SER A 1 85 ? 0.260 -1.306 2.462 1.00 96.88 85 SER A C 1
ATOM 692 O O . SER A 1 85 ? 0.724 -0.405 3.157 1.00 96.88 85 SER A O 1
ATOM 694 N N . VAL A 1 86 ? -1.036 -1.608 2.468 1.00 96.75 86 VAL A N 1
ATOM 695 C CA . VAL A 1 86 ? -2.006 -1.018 3.401 1.00 96.75 86 VAL A CA 1
ATOM 696 C C . VAL A 1 86 ? -2.565 -2.142 4.255 1.00 96.75 86 VAL A C 1
ATOM 698 O O . VAL A 1 86 ? -3.112 -3.099 3.723 1.00 96.75 86 VAL A O 1
ATOM 701 N N . PHE A 1 87 ? -2.432 -2.061 5.572 1.00 96.00 87 PHE A N 1
ATOM 702 C CA . PHE A 1 87 ? -2.790 -3.179 6.441 1.00 96.00 87 PHE A CA 1
ATOM 703 C C . PHE A 1 87 ? -3.356 -2.708 7.773 1.00 96.00 87 PHE A C 1
ATOM 705 O O . PHE A 1 87 ? -3.053 -1.616 8.258 1.00 96.00 87 PHE A O 1
ATOM 712 N N . VAL A 1 88 ? -4.196 -3.553 8.366 1.00 95.62 88 VAL A N 1
ATOM 713 C CA . VAL A 1 88 ? -4.735 -3.331 9.706 1.00 95.62 88 VAL A CA 1
ATOM 714 C C . VAL A 1 88 ? -3.621 -3.508 10.730 1.00 95.62 88 VAL A C 1
ATOM 716 O O . VAL A 1 88 ? -2.823 -4.444 10.660 1.00 95.62 88 VAL A O 1
ATOM 719 N N . ARG A 1 89 ? -3.547 -2.580 11.679 1.00 91.88 89 ARG A N 1
ATOM 720 C CA . ARG A 1 89 ? -2.553 -2.611 12.744 1.00 91.88 89 ARG A CA 1
ATOM 721 C C . ARG A 1 89 ? -2.794 -3.803 13.660 1.00 91.88 89 ARG A C 1
ATOM 723 O O . ARG A 1 89 ? -3.916 -4.047 14.089 1.00 91.88 89 ARG A O 1
ATOM 730 N N . GLY A 1 90 ? -1.718 -4.485 14.042 1.00 87.94 90 GLY A N 1
ATOM 731 C CA . GLY A 1 90 ? -1.800 -5.612 14.975 1.00 87.94 90 GLY A CA 1
ATOM 732 C C . GLY A 1 90 ? -2.186 -5.228 16.410 1.00 87.94 90 GLY A C 1
ATOM 733 O O . GLY A 1 90 ? -2.477 -6.114 17.203 1.00 87.94 90 GLY A O 1
ATOM 734 N N . ASP A 1 91 ? -2.164 -3.937 16.757 1.00 89.56 91 ASP A N 1
ATOM 735 C CA . ASP A 1 91 ? -2.521 -3.401 18.076 1.00 89.56 91 ASP A CA 1
ATOM 736 C C . ASP A 1 91 ? -3.876 -2.671 18.103 1.00 89.56 91 ASP A C 1
ATOM 738 O O . ASP A 1 91 ? -4.195 -2.023 19.097 1.00 89.56 91 ASP A O 1
ATOM 742 N N . THR A 1 92 ? -4.680 -2.763 17.038 1.00 91.00 92 THR A N 1
ATOM 743 C CA . THR A 1 92 ? -5.995 -2.110 17.007 1.00 91.00 92 THR A CA 1
ATOM 744 C C . THR A 1 92 ? -7.016 -2.831 17.896 1.00 91.00 92 THR A C 1
ATOM 746 O O . THR A 1 92 ? -7.063 -4.060 17.939 1.00 91.00 92 THR A O 1
ATOM 749 N N . GLU A 1 93 ? -7.870 -2.068 18.582 1.00 91.75 93 GLU A N 1
ATOM 750 C CA . GLU A 1 93 ? -8.922 -2.606 19.462 1.00 91.75 93 GLU A CA 1
ATOM 751 C C . GLU A 1 93 ? -10.034 -3.326 18.675 1.00 91.75 93 GLU A C 1
ATOM 753 O O . GLU A 1 93 ? -10.622 -4.288 19.165 1.00 91.75 93 GLU A O 1
ATOM 758 N N . TYR A 1 94 ? -10.289 -2.900 17.430 1.00 93.25 94 TYR A N 1
ATOM 759 C CA . TYR A 1 94 ? -11.388 -3.396 16.593 1.00 93.25 94 TYR A CA 1
ATOM 760 C C . TYR A 1 94 ? -10.901 -3.851 15.202 1.00 93.25 94 TYR A C 1
ATOM 762 O O . TYR A 1 94 ? -11.152 -3.163 14.206 1.00 93.25 94 TYR A O 1
ATOM 770 N N . PRO A 1 95 ? -10.213 -5.003 15.095 1.00 93.81 95 PRO A N 1
ATOM 771 C CA . PRO A 1 95 ? -9.596 -5.449 13.843 1.00 93.81 95 PRO A CA 1
ATOM 772 C C . PRO A 1 95 ? -10.617 -5.712 12.731 1.00 93.81 95 PRO A C 1
ATOM 774 O O . PRO A 1 95 ? -10.418 -5.269 11.607 1.00 93.81 95 PRO A O 1
ATOM 777 N N . GLU A 1 96 ? -11.757 -6.332 13.041 1.00 94.44 96 GLU A N 1
ATOM 778 C CA . GLU A 1 96 ? -12.789 -6.645 12.039 1.00 94.44 96 GLU A CA 1
ATOM 779 C C . GLU A 1 96 ? -13.414 -5.382 11.423 1.00 94.44 96 GLU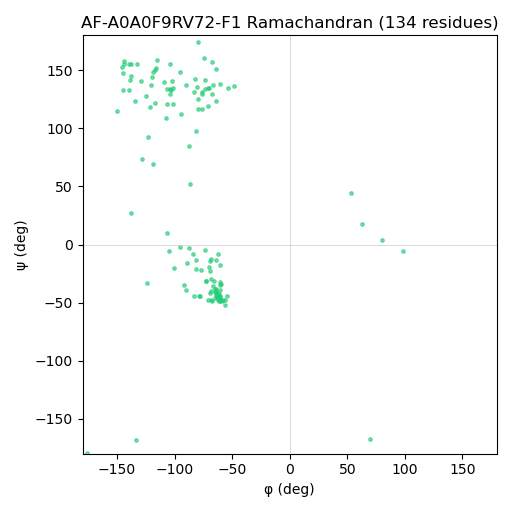 A C 1
ATOM 781 O O . GLU A 1 96 ? -13.671 -5.320 10.219 1.00 94.44 96 GLU A O 1
ATOM 786 N N . LEU A 1 97 ? -13.627 -4.337 12.233 1.00 94.50 97 LEU A N 1
ATOM 787 C CA . LEU A 1 97 ? -14.127 -3.048 11.745 1.00 94.50 97 LEU A CA 1
ATOM 788 C C . LEU A 1 97 ? -13.082 -2.343 10.876 1.00 94.50 97 LEU A C 1
ATOM 790 O O . LEU A 1 97 ? -13.429 -1.772 9.840 1.00 94.50 97 LEU A O 1
ATOM 794 N N . ALA A 1 98 ? -11.811 -2.413 11.276 1.00 95.19 98 ALA A N 1
ATOM 795 C CA . ALA A 1 98 ? -10.701 -1.873 10.506 1.00 95.19 98 ALA A CA 1
ATOM 796 C C . ALA A 1 98 ? -10.558 -2.578 9.148 1.00 95.19 98 ALA A C 1
ATOM 798 O O . ALA A 1 98 ? -10.435 -1.906 8.123 1.00 95.19 98 ALA A O 1
ATOM 799 N N . GLU A 1 99 ? -10.646 -3.910 9.117 1.00 95.06 99 GLU A N 1
ATOM 800 C CA . GLU A 1 99 ? -10.623 -4.707 7.885 1.00 95.06 99 GLU A CA 1
ATOM 801 C C . GLU A 1 99 ? -11.819 -4.384 6.993 1.00 95.06 99 GLU A C 1
ATOM 803 O O . GLU A 1 99 ? -11.669 -4.178 5.784 1.00 95.06 99 GLU A O 1
ATOM 808 N N . HIS A 1 100 ? -13.017 -4.282 7.576 1.00 95.31 100 HIS A N 1
ATOM 809 C CA . HIS A 1 100 ? -14.202 -3.926 6.812 1.00 95.31 100 HIS A CA 1
ATOM 810 C C . HIS A 1 100 ? -14.050 -2.545 6.166 1.00 95.31 100 HIS A C 1
ATOM 812 O O . HIS A 1 100 ? -14.293 -2.402 4.961 1.00 95.31 100 HIS A O 1
ATOM 818 N N . TRP A 1 101 ? -13.625 -1.542 6.936 1.00 95.12 101 TRP A N 1
ATOM 819 C CA . TRP A 1 101 ? -13.385 -0.200 6.419 1.00 95.12 101 TRP A CA 1
ATOM 820 C C . TRP A 1 101 ? -12.308 -0.204 5.333 1.00 95.12 101 TRP A C 1
ATOM 822 O O . TRP A 1 101 ? -12.517 0.383 4.269 1.00 95.12 101 TRP A O 1
ATOM 832 N N . LEU A 1 102 ? -11.195 -0.913 5.554 1.00 95.56 102 LEU A N 1
ATOM 833 C CA . LEU A 1 102 ? -10.108 -1.034 4.586 1.00 95.56 102 LEU A CA 1
ATOM 834 C C . LEU A 1 102 ? -10.625 -1.578 3.254 1.00 95.56 102 LEU A C 1
ATOM 836 O O . LEU A 1 102 ? -10.383 -0.973 2.211 1.00 95.56 102 LEU A O 1
ATOM 840 N N . ASN A 1 103 ? -11.418 -2.648 3.284 1.00 95.25 103 ASN A N 1
ATOM 841 C CA . ASN A 1 103 ? -12.014 -3.233 2.085 1.00 95.25 103 ASN A CA 1
ATOM 842 C C . ASN A 1 103 ? -12.936 -2.255 1.336 1.00 95.25 103 ASN A C 1
ATOM 844 O O . ASN A 1 103 ? -12.951 -2.244 0.103 1.00 95.25 103 ASN A O 1
ATOM 848 N N . GLN A 1 104 ? -13.658 -1.385 2.051 1.00 95.31 104 GLN A N 1
ATOM 849 C CA . GLN A 1 104 ? -14.491 -0.347 1.433 1.00 95.31 104 GLN A CA 1
ATOM 850 C C . GLN A 1 104 ? -13.651 0.747 0.754 1.00 95.31 104 GLN A C 1
ATOM 852 O O . GLN A 1 104 ? -13.982 1.194 -0.348 1.00 95.31 104 GLN A O 1
ATOM 857 N N . VAL A 1 105 ? -12.561 1.194 1.386 1.00 95.00 105 VAL A N 1
ATOM 858 C CA . VAL A 1 105 ? -11.745 2.306 0.867 1.00 95.00 105 VAL A CA 1
ATOM 859 C C . VAL A 1 105 ? -10.631 1.868 -0.082 1.00 95.00 105 VAL A C 1
ATOM 861 O O . VAL A 1 105 ? -10.105 2.701 -0.824 1.00 95.00 105 VAL A O 1
ATOM 864 N N . TRP A 1 106 ? -10.290 0.578 -0.111 1.00 95.81 106 TRP A N 1
ATOM 865 C CA . TRP A 1 106 ? -9.132 0.043 -0.828 1.00 95.81 106 TRP A CA 1
ATOM 866 C C . TRP A 1 106 ? -9.106 0.422 -2.307 1.00 95.81 106 TRP A C 1
ATOM 868 O O . TRP A 1 106 ? -8.081 0.855 -2.834 1.00 95.81 106 TRP A O 1
ATOM 878 N N . THR A 1 107 ? -10.248 0.329 -2.986 1.00 95.75 107 THR A N 1
ATOM 879 C CA . THR A 1 107 ? -10.351 0.699 -4.406 1.00 95.75 107 THR A CA 1
ATOM 880 C C . THR A 1 107 ? -9.994 2.170 -4.644 1.00 95.75 107 THR A C 1
ATOM 882 O O . THR A 1 107 ? -9.459 2.524 -5.692 1.00 95.75 107 THR A O 1
ATOM 885 N N . THR A 1 108 ? -10.277 3.048 -3.681 1.00 95.69 108 THR A N 1
ATOM 886 C CA . THR A 1 108 ? -9.929 4.472 -3.773 1.00 95.69 108 THR A CA 1
ATOM 887 C C . THR A 1 108 ? -8.454 4.693 -3.452 1.00 95.69 108 THR A C 1
ATOM 889 O O . THR A 1 108 ? -7.781 5.408 -4.192 1.00 95.69 108 THR A O 1
ATOM 892 N N . LEU A 1 109 ? -7.937 4.055 -2.397 1.00 95.00 109 LEU A N 1
ATOM 893 C CA . LEU A 1 109 ? -6.527 4.152 -2.006 1.00 95.00 109 LEU A CA 1
ATOM 894 C C . LEU A 1 109 ? -5.591 3.623 -3.094 1.00 95.00 109 LEU A C 1
ATOM 896 O O . LEU A 1 109 ? -4.669 4.328 -3.497 1.00 95.00 109 LEU A O 1
ATOM 900 N N . SER A 1 110 ? -5.865 2.435 -3.633 1.00 95.44 110 SER A N 1
ATOM 901 C CA . SER A 1 110 ? -5.050 1.838 -4.697 1.00 95.44 110 SER A CA 1
ATOM 902 C C . SER A 1 110 ? -5.021 2.711 -5.955 1.00 95.44 110 SER A C 1
ATOM 904 O O . SER A 1 110 ? -3.961 2.902 -6.547 1.00 95.44 110 SER A O 1
ATOM 906 N N . LYS A 1 111 ? -6.152 3.331 -6.324 1.00 95.12 111 LYS A N 1
ATOM 907 C CA . LYS A 1 111 ? -6.213 4.312 -7.421 1.00 95.12 111 LYS A CA 1
ATOM 908 C C . LYS A 1 111 ? -5.449 5.598 -7.122 1.00 95.12 111 LYS A C 1
ATOM 910 O O . LYS A 1 111 ? -4.919 6.191 -8.052 1.00 95.12 111 LYS A O 1
ATOM 915 N N . LEU A 1 112 ? -5.434 6.071 -5.875 1.00 95.06 112 LEU A N 1
ATOM 916 C CA . LEU A 1 112 ? -4.669 7.261 -5.492 1.00 95.06 112 LEU A CA 1
ATOM 917 C C . LEU A 1 112 ? -3.168 6.998 -5.579 1.00 95.06 112 LEU A C 1
ATOM 919 O O . LEU A 1 112 ? -2.471 7.773 -6.221 1.00 95.06 112 LEU A O 1
ATOM 923 N N . ILE A 1 113 ? -2.700 5.890 -5.002 1.00 93.75 113 ILE A N 1
ATOM 924 C CA . ILE A 1 113 ? -1.291 5.477 -5.056 1.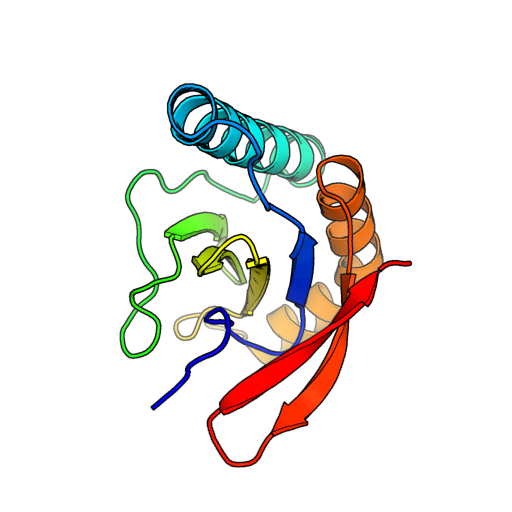00 93.75 113 ILE A CA 1
ATOM 925 C C . ILE A 1 113 ? -0.866 5.264 -6.513 1.00 93.75 113 ILE A C 1
ATOM 927 O O . ILE A 1 113 ? 0.134 5.823 -6.954 1.00 93.75 113 ILE A O 1
ATOM 931 N N . GLY A 1 114 ? -1.681 4.549 -7.294 1.00 92.00 114 GLY A N 1
ATOM 932 C CA . GLY A 1 114 ? -1.409 4.241 -8.699 1.00 92.00 114 GLY A CA 1
ATOM 933 C C . GLY A 1 114 ? -1.312 5.445 -9.643 1.00 92.00 114 GLY A C 1
ATOM 934 O O . GLY A 1 114 ? -0.930 5.265 -10.791 1.00 92.00 114 GLY A O 1
ATOM 935 N N . LYS A 1 115 ? -1.641 6.669 -9.203 1.00 92.94 115 LYS A N 1
ATOM 936 C CA . LYS A 1 115 ? -1.404 7.894 -9.992 1.00 92.94 115 LYS A CA 1
ATOM 937 C C . LYS A 1 115 ? 0.052 8.351 -9.978 1.00 92.94 115 LYS A C 1
ATOM 939 O O . LYS A 1 115 ? 0.437 9.113 -10.857 1.00 92.94 115 LYS A O 1
ATOM 944 N N . TYR A 1 116 ? 0.819 7.933 -8.975 1.00 91.38 116 TYR A N 1
ATOM 945 C CA . TYR A 1 116 ? 2.194 8.383 -8.752 1.00 91.38 116 TYR A CA 1
ATOM 946 C C . TYR A 1 116 ? 3.234 7.332 -9.135 1.00 91.38 116 TYR A C 1
ATOM 948 O O . TYR A 1 116 ? 4.425 7.609 -9.083 1.00 91.38 116 TYR A O 1
ATOM 956 N N . VAL A 1 117 ? 2.792 6.129 -9.508 1.00 90.38 117 VAL A N 1
ATOM 957 C CA . VAL A 1 117 ? 3.666 4.991 -9.788 1.00 90.38 117 VAL A CA 1
ATOM 958 C C . VAL A 1 117 ? 3.211 4.233 -11.028 1.00 90.38 117 VAL A C 1
ATOM 960 O O . VAL A 1 117 ? 2.028 4.225 -11.370 1.00 90.38 117 VAL A O 1
ATOM 963 N N . ILE A 1 118 ? 4.142 3.532 -11.673 1.00 90.44 118 ILE A N 1
ATOM 964 C CA . ILE A 1 118 ? 3.826 2.606 -12.762 1.00 90.44 118 ILE A CA 1
ATOM 965 C C . ILE A 1 118 ? 3.368 1.288 -12.137 1.00 90.44 118 ILE A C 1
ATOM 967 O O . ILE A 1 118 ? 4.183 0.472 -11.716 1.00 90.44 118 ILE A O 1
ATOM 971 N N . VAL A 1 119 ? 2.053 1.090 -12.032 1.00 91.94 119 VAL A N 1
ATOM 972 C CA . VAL A 1 119 ? 1.474 -0.098 -11.386 1.00 91.94 119 VAL A CA 1
ATOM 973 C C . VAL A 1 119 ? 1.764 -1.361 -12.199 1.00 91.94 119 VAL A C 1
ATOM 975 O O . VAL A 1 119 ? 1.452 -1.439 -13.388 1.00 91.94 119 VAL A O 1
ATOM 978 N N . ILE A 1 120 ? 2.283 -2.385 -11.525 1.00 92.50 120 ILE A N 1
ATOM 979 C CA . ILE A 1 120 ? 2.530 -3.718 -12.088 1.00 92.50 120 ILE A CA 1
ATOM 980 C C . ILE A 1 120 ? 1.658 -4.755 -11.375 1.00 92.50 120 ILE A C 1
ATOM 982 O O . ILE A 1 120 ? 1.295 -4.590 -10.212 1.00 92.50 120 ILE A O 1
ATOM 986 N N . ASN A 1 121 ? 1.301 -5.844 -12.057 1.00 90.06 121 ASN A N 1
ATOM 987 C CA . ASN A 1 121 ? 0.541 -6.935 -11.439 1.00 90.06 121 ASN A CA 1
ATOM 988 C C . ASN A 1 121 ? 1.458 -8.115 -11.155 1.00 90.06 121 ASN A C 1
ATOM 990 O O . ASN A 1 121 ? 2.118 -8.610 -12.066 1.00 90.06 121 ASN A O 1
ATOM 994 N N . ARG A 1 122 ? 1.428 -8.636 -9.931 1.00 89.75 122 ARG A N 1
ATOM 995 C CA . ARG A 1 122 ? 2.064 -9.913 -9.604 1.00 89.75 122 ARG A CA 1
ATOM 996 C C . ARG A 1 122 ? 1.275 -11.059 -10.245 1.00 89.75 122 ARG A C 1
ATOM 998 O O . ARG A 1 122 ? 0.102 -11.239 -9.941 1.00 89.75 122 ARG A O 1
ATOM 1005 N N . ILE A 1 123 ? 1.911 -11.823 -11.131 1.00 90.62 123 ILE A N 1
ATOM 1006 C CA . ILE A 1 123 ? 1.294 -12.951 -11.858 1.00 90.62 123 ILE A CA 1
ATOM 1007 C C . ILE A 1 123 ? 1.497 -14.264 -11.099 1.00 90.62 123 ILE A C 1
ATOM 1009 O O . ILE A 1 123 ? 0.656 -15.157 -11.129 1.00 90.62 123 ILE A O 1
ATOM 1013 N N . GLY A 1 124 ? 2.638 -14.403 -10.431 1.00 86.56 124 GLY A N 1
ATOM 1014 C CA . GLY A 1 124 ? 3.006 -15.647 -9.780 1.00 86.56 124 GLY A CA 1
ATOM 1015 C C . GLY A 1 124 ? 4.302 -15.524 -9.006 1.00 86.56 124 GLY A C 1
ATOM 1016 O O . GLY A 1 124 ? 4.908 -14.454 -8.905 1.00 86.56 124 GLY A O 1
ATOM 1017 N N . THR A 1 125 ? 4.718 -16.623 -8.396 1.00 89.19 125 THR A N 1
ATOM 1018 C CA . THR A 1 125 ? 5.953 -16.690 -7.614 1.00 89.19 125 THR A CA 1
ATOM 1019 C C . THR A 1 125 ? 6.570 -18.059 -7.795 1.00 89.19 125 THR A C 1
ATOM 1021 O O . THR A 1 125 ? 5.880 -19.075 -7.748 1.00 89.19 125 THR A O 1
ATOM 1024 N N . PHE A 1 126 ? 7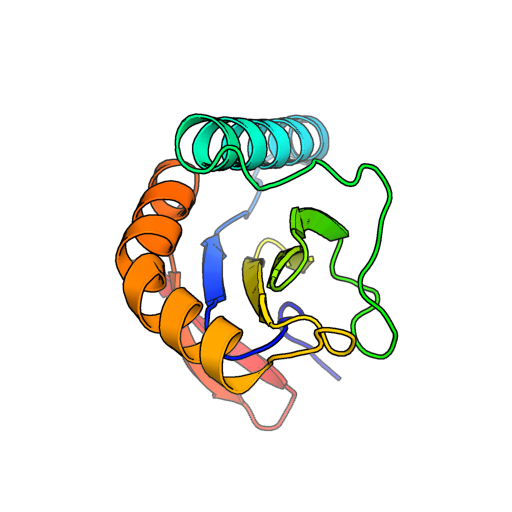.868 -18.071 -8.056 1.00 85.25 126 PHE A N 1
ATOM 1025 C CA . PHE A 1 126 ? 8.648 -19.288 -8.162 1.00 85.25 126 PHE A CA 1
ATOM 1026 C C . PHE A 1 126 ? 8.901 -19.885 -6.775 1.00 85.25 126 PHE A C 1
ATOM 1028 O O . PHE A 1 126 ? 8.878 -19.190 -5.759 1.00 85.25 126 PHE A O 1
ATOM 1035 N N . SER A 1 127 ? 9.233 -21.175 -6.733 1.00 82.19 127 SER A N 1
ATOM 1036 C CA . SER A 1 127 ? 9.557 -21.896 -5.492 1.00 82.19 127 SER A CA 1
ATOM 1037 C C . SER A 1 127 ? 10.759 -21.323 -4.734 1.00 82.19 127 SER A C 1
ATOM 1039 O O . SER A 1 127 ? 10.928 -21.599 -3.550 1.00 82.19 127 SER A O 1
ATOM 1041 N N . ASN A 1 128 ? 11.593 -20.520 -5.399 1.00 83.06 128 ASN A N 1
ATOM 1042 C CA . ASN A 1 128 ? 12.758 -19.876 -4.802 1.00 83.06 128 ASN A CA 1
ATOM 1043 C C . ASN A 1 128 ? 12.462 -18.515 -4.146 1.00 83.06 128 ASN A C 1
ATOM 1045 O O . ASN A 1 128 ? 13.396 -17.954 -3.579 1.00 83.06 128 ASN A O 1
ATOM 1049 N N . GLY A 1 129 ? 11.221 -18.010 -4.225 1.00 79.44 129 GLY A N 1
ATOM 1050 C CA . GLY A 1 129 ? 10.797 -16.725 -3.655 1.00 79.44 129 GLY A CA 1
ATOM 1051 C C . GLY A 1 129 ? 10.759 -15.547 -4.638 1.00 79.44 129 GLY A C 1
ATOM 1052 O O . GLY A 1 129 ? 10.265 -14.478 -4.279 1.00 79.44 129 GLY A O 1
ATOM 1053 N N . CYS A 1 130 ? 11.215 -15.722 -5.882 1.00 82.25 130 CYS A N 1
ATOM 1054 C CA . CYS A 1 130 ? 11.142 -14.679 -6.906 1.00 82.25 130 CYS A CA 1
ATOM 1055 C C . CYS A 1 130 ? 9.713 -14.545 -7.452 1.00 82.25 130 CYS A C 1
ATOM 1057 O O . CYS A 1 130 ? 9.112 -15.536 -7.874 1.00 82.25 130 CYS A O 1
ATOM 1059 N N . ALA A 1 131 ? 9.173 -13.327 -7.491 1.00 85.12 131 ALA A N 1
ATOM 1060 C CA . ALA A 1 131 ? 7.870 -13.054 -8.091 1.00 85.12 131 ALA A CA 1
ATOM 1061 C C . ALA A 1 131 ? 8.000 -12.590 -9.549 1.00 85.12 131 ALA A C 1
ATOM 1063 O O . ALA A 1 131 ? 8.981 -11.949 -9.921 1.00 85.12 131 ALA A O 1
ATOM 1064 N N . ILE A 1 132 ? 6.999 -12.926 -10.364 1.00 85.44 132 ILE A N 1
ATOM 1065 C CA . ILE A 1 132 ? 6.874 -12.462 -11.750 1.00 85.44 132 ILE A CA 1
ATOM 1066 C C . ILE A 1 132 ? 5.818 -11.371 -11.784 1.00 85.44 132 ILE A C 1
ATOM 1068 O O . ILE A 1 132 ? 4.714 -11.564 -11.262 1.00 85.44 132 ILE A O 1
ATOM 1072 N N . PHE A 1 133 ? 6.136 -10.268 -12.450 1.00 87.75 133 PHE A N 1
ATOM 1073 C CA . PHE A 1 133 ? 5.233 -9.142 -12.613 1.00 87.75 133 PHE A CA 1
ATOM 1074 C C . PHE A 1 133 ? 4.944 -8.881 -14.090 1.00 87.75 133 PHE A C 1
ATOM 1076 O O . PHE A 1 133 ? 5.819 -9.049 -14.937 1.00 87.75 133 PHE A O 1
ATOM 1083 N N . ASN A 1 134 ? 3.715 -8.466 -14.392 1.00 87.62 134 ASN A N 1
ATOM 1084 C CA . ASN A 1 134 ? 3.346 -7.916 -15.691 1.00 87.62 134 ASN A CA 1
ATOM 1085 C C . ASN A 1 134 ? 3.203 -6.401 -15.573 1.00 87.62 134 ASN A C 1
ATOM 1087 O O . ASN A 1 134 ? 2.497 -5.931 -14.672 1.00 87.62 134 ASN A O 1
ATOM 1091 N N . ARG A 1 135 ? 3.785 -5.652 -16.510 1.00 80.12 135 ARG A N 1
ATOM 1092 C CA . ARG A 1 135 ? 3.421 -4.243 -16.698 1.00 80.12 135 ARG A CA 1
ATOM 1093 C C . ARG A 1 135 ? 2.017 -4.193 -17.317 1.00 80.12 135 ARG A C 1
ATOM 1095 O O . ARG A 1 135 ? 1.709 -4.999 -18.196 1.00 80.12 135 ARG A O 1
ATOM 1102 N N . LYS A 1 136 ? 1.146 -3.329 -16.791 1.00 61.41 136 LYS A N 1
ATOM 1103 C CA . LYS A 1 136 ? -0.149 -3.041 -17.428 1.00 61.41 136 LYS A CA 1
ATOM 1104 C C . LYS A 1 136 ? 0.030 -2.144 -18.640 1.00 61.41 136 LYS A C 1
ATOM 1106 O O . LYS A 1 136 ? 0.943 -1.294 -18.597 1.00 61.41 136 LYS A O 1
#

Organism: NCBI:txid412755